Protein AF-A0A7Y5K503-F1 (afdb_monomer_lite)

Structure (mmCIF, N/CA/C/O backbone):
data_AF-A0A7Y5K503-F1
#
_entry.id   AF-A0A7Y5K503-F1
#
loop_
_atom_site.group_PDB
_atom_site.id
_atom_site.type_symbol
_atom_site.label_atom_id
_atom_site.label_alt_id
_atom_site.label_comp_id
_atom_site.label_asym_id
_atom_site.label_entity_id
_atom_site.label_seq_id
_atom_site.pdbx_PDB_ins_code
_atom_site.Cartn_x
_atom_site.Cartn_y
_atom_site.Cartn_z
_atom_site.occupancy
_atom_site.B_iso_or_equiv
_atom_site.auth_seq_id
_atom_site.auth_comp_id
_atom_site.auth_asym_id
_atom_site.auth_atom_id
_atom_site.pdbx_PDB_model_num
ATOM 1 N N . MET A 1 1 ? 11.158 68.991 6.751 1.00 53.88 1 MET A N 1
ATOM 2 C CA . MET A 1 1 ? 10.364 68.224 7.737 1.00 53.88 1 MET A CA 1
ATOM 3 C C . MET A 1 1 ? 9.361 69.192 8.342 1.00 53.88 1 MET A C 1
ATOM 5 O O . MET A 1 1 ? 9.843 70.254 8.729 1.00 53.88 1 MET A O 1
ATOM 9 N N . PRO A 1 2 ? 8.037 68.925 8.357 1.00 49.50 2 PRO A N 1
ATOM 10 C CA . PRO A 1 2 ? 7.352 67.616 8.388 1.00 49.50 2 PRO A CA 1
ATOM 11 C C . PRO A 1 2 ? 6.435 67.353 7.160 1.00 49.50 2 PRO A C 1
ATOM 13 O O . PRO A 1 2 ? 6.002 68.283 6.490 1.00 49.50 2 PRO A O 1
ATOM 16 N N . ASP A 1 3 ? 6.419 66.120 6.652 1.00 44.75 3 ASP A N 1
ATOM 17 C CA . ASP A 1 3 ? 5.356 65.088 6.744 1.00 44.75 3 ASP A CA 1
ATOM 18 C C . ASP A 1 3 ? 4.490 64.981 5.471 1.00 44.75 3 ASP A C 1
ATOM 20 O O . ASP A 1 3 ? 3.534 65.715 5.249 1.00 44.75 3 ASP A O 1
ATOM 24 N N . SER A 1 4 ? 4.842 64.009 4.622 1.00 61.66 4 SER A N 1
ATOM 25 C CA . SER A 1 4 ? 3.877 63.277 3.782 1.00 61.66 4 SER A CA 1
ATOM 26 C C . SER A 1 4 ? 3.216 62.215 4.676 1.00 61.66 4 SER A C 1
ATOM 28 O O . SER A 1 4 ? 3.917 61.707 5.553 1.00 61.66 4 SER A O 1
ATOM 30 N N . PRO A 1 5 ? 1.946 61.797 4.476 1.00 56.47 5 PRO A N 1
ATOM 31 C CA . PRO A 1 5 ? 1.662 60.876 3.370 1.00 56.47 5 PRO A CA 1
ATOM 32 C C . PRO A 1 5 ? 0.208 60.873 2.845 1.00 56.47 5 PRO A C 1
ATOM 34 O O . PRO A 1 5 ? -0.713 61.438 3.421 1.00 56.47 5 PRO A O 1
ATOM 37 N N . SER A 1 6 ? 0.018 60.059 1.805 1.00 48.81 6 SER A N 1
ATOM 38 C CA . SER A 1 6 ? -1.198 59.284 1.531 1.00 48.81 6 SER A CA 1
ATOM 39 C C . SER A 1 6 ? -2.144 59.820 0.457 1.00 48.81 6 SER A C 1
ATOM 41 O O . SER A 1 6 ? -3.035 60.631 0.682 1.00 48.81 6 SER A O 1
ATOM 43 N N . SER A 1 7 ? -2.029 59.216 -0.719 1.00 52.50 7 SER A N 1
ATOM 44 C CA . SER A 1 7 ? -3.171 58.534 -1.327 1.00 52.50 7 SER A CA 1
ATOM 45 C C . SER A 1 7 ? -2.625 57.325 -2.071 1.00 52.50 7 SER A C 1
ATOM 47 O O . SER A 1 7 ? -2.331 57.356 -3.261 1.00 52.50 7 SER A O 1
ATOM 49 N N . SER A 1 8 ? -2.401 56.262 -1.308 1.00 51.94 8 SER A N 1
ATOM 50 C CA . SER A 1 8 ? -2.315 54.905 -1.823 1.00 51.94 8 SER A CA 1
ATOM 51 C C . SER A 1 8 ? -3.652 54.557 -2.478 1.00 51.94 8 SER A C 1
ATOM 53 O O . SER A 1 8 ? -4.577 54.118 -1.789 1.00 51.94 8 SER A O 1
ATOM 55 N N . ASP A 1 9 ? -3.762 54.766 -3.791 1.00 49.94 9 ASP A N 1
ATOM 56 C CA . ASP A 1 9 ? -4.828 54.166 -4.588 1.00 49.94 9 ASP A CA 1
ATOM 57 C C . ASP A 1 9 ? -4.578 52.657 -4.628 1.00 49.94 9 ASP A C 1
ATOM 59 O O . ASP A 1 9 ? -3.811 52.106 -5.422 1.00 49.94 9 ASP A O 1
ATOM 63 N N . SER A 1 10 ? -5.139 52.000 -3.619 1.00 57.16 10 SER A N 1
ATOM 64 C CA . SER A 1 10 ? -5.116 50.561 -3.462 1.00 57.16 10 SER A CA 1
ATOM 65 C C . SER A 1 10 ? -5.983 49.986 -4.571 1.00 57.16 10 SER A C 1
ATOM 67 O O . SER A 1 10 ? -7.189 49.824 -4.397 1.00 57.16 10 SER A O 1
ATOM 69 N N . SER A 1 11 ? -5.362 49.672 -5.710 1.00 58.47 11 SER A N 1
ATOM 70 C CA . SER A 1 11 ? -5.941 48.818 -6.746 1.00 58.47 11 SER A CA 1
ATOM 71 C C . SER A 1 11 ? -6.263 47.453 -6.139 1.00 58.47 11 SER A C 1
ATOM 73 O O . SER A 1 11 ? -5.478 46.507 -6.189 1.00 58.47 11 SER A O 1
ATOM 75 N N . ARG A 1 12 ? -7.426 47.360 -5.493 1.00 58.47 12 ARG A N 1
ATOM 76 C CA . ARG A 1 12 ? -7.992 46.107 -5.020 1.00 58.47 12 ARG A CA 1
ATOM 77 C C . ARG A 1 12 ? -8.399 45.317 -6.265 1.00 58.47 12 ARG A C 1
ATOM 79 O O . ARG A 1 12 ? -9.205 45.825 -7.045 1.00 58.47 12 ARG A O 1
ATOM 86 N N . PRO A 1 13 ? -7.878 44.097 -6.478 1.00 63.91 13 PRO A N 1
ATOM 87 C CA . PRO A 1 13 ? -8.322 43.282 -7.598 1.00 63.91 13 PRO A CA 1
ATOM 88 C C . PRO A 1 13 ? -9.832 43.025 -7.468 1.00 63.91 13 PRO A C 1
ATOM 90 O O . PRO A 1 13 ? -10.322 42.849 -6.343 1.00 63.91 13 PRO A O 1
ATOM 93 N N . PRO A 1 14 ? -10.586 43.024 -8.582 1.00 62.44 14 PRO A N 1
ATOM 94 C CA . PRO A 1 14 ? -12.020 42.790 -8.551 1.00 62.44 14 PRO A CA 1
ATOM 95 C C . PRO A 1 14 ? -12.287 41.434 -7.900 1.00 62.44 14 PRO A C 1
ATOM 97 O O . PRO A 1 14 ? -11.815 40.395 -8.361 1.00 62.44 14 PRO A O 1
ATOM 100 N N . VAL A 1 15 ? -13.033 41.455 -6.796 1.00 62.75 15 VAL A N 1
ATOM 101 C CA . VAL A 1 15 ? -13.566 40.239 -6.183 1.00 62.75 15 VAL A CA 1
ATOM 102 C C . VAL A 1 15 ? -14.440 39.582 -7.255 1.00 62.75 15 VAL A C 1
ATOM 104 O O . VAL A 1 15 ? -15.317 40.274 -7.781 1.00 62.75 15 VAL A O 1
ATOM 107 N N . PRO A 1 16 ? -14.207 38.313 -7.641 1.00 62.72 16 PRO A N 1
ATOM 108 C CA . PRO A 1 16 ? -15.006 37.688 -8.683 1.00 62.72 16 PRO A CA 1
ATOM 109 C C . PRO A 1 16 ? -16.477 37.769 -8.279 1.00 62.72 16 PRO A C 1
ATOM 111 O O . PRO A 1 16 ? -16.846 37.410 -7.156 1.00 62.72 16 PRO A O 1
ATOM 114 N N . ALA A 1 17 ? -17.295 38.317 -9.180 1.00 62.16 17 ALA A N 1
ATOM 115 C CA . ALA A 1 17 ? -18.729 38.430 -8.986 1.00 62.16 17 ALA A CA 1
ATOM 116 C C . ALA A 1 17 ? -19.280 37.062 -8.572 1.00 62.16 17 ALA A C 1
ATOM 118 O O . ALA A 1 17 ? -18.888 36.033 -9.122 1.00 62.16 17 ALA A O 1
ATOM 119 N N . ARG A 1 18 ? -20.165 37.048 -7.573 1.00 60.47 18 ARG A N 1
ATOM 120 C CA . ARG A 1 18 ? -20.846 35.833 -7.123 1.00 60.47 18 ARG A CA 1
ATOM 121 C C . ARG A 1 18 ? -21.685 35.300 -8.285 1.00 60.47 18 ARG A C 1
ATOM 123 O O . ARG A 1 18 ? -22.806 35.755 -8.489 1.00 60.47 18 ARG A O 1
ATOM 130 N N . THR A 1 19 ? -21.124 34.387 -9.071 1.00 69.00 19 THR A N 1
ATOM 131 C CA . THR A 1 19 ? -21.819 33.755 -10.191 1.00 69.00 19 THR A CA 1
ATOM 132 C C . THR A 1 19 ? -23.043 33.031 -9.648 1.00 69.00 19 THR A C 1
ATOM 134 O O . THR A 1 19 ? -22.923 32.198 -8.747 1.00 69.00 19 THR A O 1
ATOM 137 N N . ALA A 1 20 ? -24.224 33.368 -10.166 1.00 73.19 20 ALA A N 1
ATOM 138 C CA . ALA A 1 20 ? -25.447 32.657 -9.829 1.00 73.19 20 ALA A CA 1
ATOM 139 C C . ALA A 1 20 ? -25.282 31.177 -10.208 1.00 73.19 20 ALA A C 1
ATOM 141 O O . ALA A 1 20 ? -24.906 30.857 -11.335 1.00 73.19 20 ALA A O 1
ATOM 142 N N . LEU A 1 21 ? -25.515 30.281 -9.250 1.00 77.25 21 LEU A N 1
ATOM 143 C CA . LEU A 1 21 ? -25.449 28.844 -9.490 1.00 77.25 21 LEU A CA 1
ATOM 144 C C . LEU A 1 21 ? -26.687 28.421 -10.283 1.00 77.25 21 LEU A C 1
ATOM 146 O O . LEU A 1 21 ? -27.814 28.679 -9.856 1.00 77.25 21 LEU A O 1
ATOM 150 N N . ASP A 1 22 ? -26.483 27.764 -11.424 1.00 84.56 22 ASP A N 1
ATOM 151 C CA . ASP A 1 22 ? -27.584 27.131 -12.144 1.00 84.56 22 ASP A CA 1
ATOM 152 C C . ASP A 1 22 ? -28.145 25.934 -11.343 1.00 84.56 22 ASP A C 1
ATOM 154 O O . ASP A 1 22 ? -27.514 25.406 -10.418 1.00 84.56 22 ASP A O 1
ATOM 158 N N . ARG A 1 23 ? -29.362 25.497 -11.682 1.00 82.44 23 ARG A N 1
ATOM 159 C CA . ARG A 1 23 ? -30.037 24.408 -10.960 1.00 82.44 23 ARG A CA 1
ATOM 160 C C . ARG A 1 23 ? -29.280 23.075 -11.049 1.00 82.44 23 ARG A C 1
ATOM 162 O O . ARG A 1 23 ? -29.229 22.347 -10.061 1.00 82.44 23 ARG A O 1
ATOM 169 N N . ALA A 1 24 ? -28.626 22.786 -12.170 1.00 84.06 24 ALA A N 1
ATOM 170 C CA . ALA A 1 24 ? -27.843 21.564 -12.339 1.00 84.06 24 ALA A CA 1
ATOM 171 C C . ALA A 1 24 ? -26.533 21.591 -11.525 1.00 84.06 24 ALA A C 1
ATOM 173 O O . ALA A 1 24 ? -26.051 20.561 -11.054 1.00 84.06 24 ALA A O 1
ATOM 174 N N . ALA A 1 25 ? -25.930 22.763 -11.336 1.00 86.19 25 ALA A N 1
ATOM 175 C CA . ALA A 1 25 ? -24.791 22.993 -10.464 1.00 86.19 25 ALA A CA 1
ATOM 176 C C . ALA A 1 25 ? -25.199 22.807 -9.003 1.00 86.19 25 ALA A C 1
ATOM 178 O O . ALA A 1 25 ? -24.490 22.118 -8.273 1.00 86.19 25 ALA A O 1
ATOM 179 N N . LEU A 1 26 ? -26.365 23.321 -8.602 1.00 89.62 26 LEU A N 1
ATOM 180 C CA . LEU A 1 26 ? -26.908 23.101 -7.264 1.00 89.62 26 LEU A CA 1
ATOM 181 C C . LEU A 1 26 ? -27.129 21.608 -6.980 1.00 89.62 26 LEU A C 1
ATOM 183 O O . LEU A 1 26 ? -26.661 21.113 -5.962 1.00 89.62 26 LEU A O 1
ATOM 187 N N . GLU A 1 27 ? -27.765 20.866 -7.886 1.00 93.44 27 GLU A N 1
ATOM 188 C CA . GLU A 1 27 ? -27.997 19.423 -7.717 1.00 93.44 27 GLU A CA 1
ATOM 189 C C . GLU A 1 27 ? -26.694 18.612 -7.658 1.00 93.44 27 GLU A C 1
ATOM 191 O O . GLU A 1 27 ? -26.573 17.667 -6.874 1.00 93.44 27 GLU A O 1
ATOM 196 N N . ARG A 1 28 ? -25.682 18.984 -8.452 1.00 93.75 28 ARG A N 1
ATOM 197 C CA . ARG A 1 28 ? -24.343 18.378 -8.369 1.00 93.75 28 ARG A CA 1
ATOM 198 C C . ARG A 1 28 ? -23.657 18.688 -7.041 1.00 93.75 28 ARG A C 1
ATOM 200 O O . ARG A 1 28 ? -23.056 17.788 -6.463 1.00 93.75 28 ARG A O 1
ATOM 207 N N . ILE A 1 29 ? -23.757 19.924 -6.553 1.00 93.56 29 ILE A N 1
ATOM 208 C CA . ILE A 1 29 ? -23.174 20.334 -5.270 1.00 93.56 29 ILE A CA 1
ATOM 209 C C . ILE A 1 29 ? -23.878 19.627 -4.115 1.00 93.56 29 ILE A C 1
ATOM 211 O O . ILE A 1 29 ? -23.192 19.101 -3.252 1.00 93.56 29 ILE A O 1
ATOM 215 N N . LEU A 1 30 ? -25.211 19.556 -4.107 1.00 91.31 30 LEU A N 1
ATOM 216 C CA . LEU A 1 30 ? -25.974 18.873 -3.057 1.00 91.31 30 LEU A CA 1
ATOM 217 C C . LEU A 1 30 ? -25.665 17.377 -3.019 1.00 91.31 30 LEU A C 1
ATOM 219 O O . LEU A 1 30 ? -25.423 16.833 -1.946 1.00 91.31 30 LEU A O 1
ATOM 223 N N . ARG A 1 31 ? -25.583 16.726 -4.185 1.00 92.81 31 ARG A N 1
ATOM 224 C CA . ARG A 1 31 ? -25.138 15.331 -4.284 1.00 92.81 31 ARG A CA 1
ATOM 225 C C . ARG A 1 31 ? -23.724 15.159 -3.736 1.00 92.81 31 ARG A C 1
ATOM 227 O O . ARG A 1 31 ? -23.503 14.300 -2.894 1.00 92.81 31 ARG A O 1
ATOM 234 N N . ARG A 1 32 ? -22.784 16.012 -4.153 1.00 90.69 32 ARG A N 1
ATOM 235 C CA . ARG A 1 32 ? -21.393 15.952 -3.693 1.00 90.69 32 ARG A CA 1
ATOM 236 C C . ARG A 1 32 ? -21.256 16.245 -2.199 1.00 90.69 32 ARG A C 1
ATOM 238 O O . ARG A 1 32 ? -20.438 15.627 -1.530 1.00 90.69 32 ARG A O 1
ATOM 245 N N . ALA A 1 33 ? -22.037 17.181 -1.676 1.00 90.81 33 ALA A N 1
ATOM 246 C CA . ALA A 1 33 ? -22.081 17.498 -0.258 1.00 90.81 33 ALA A CA 1
ATOM 247 C C . ALA A 1 33 ? -22.649 16.320 0.540 1.00 90.81 33 ALA A C 1
ATOM 249 O O . ALA A 1 33 ? -22.081 15.981 1.567 1.00 90.81 33 ALA A O 1
ATOM 250 N N . GLY A 1 34 ? -23.688 15.649 0.032 1.00 84.62 34 GLY A N 1
ATOM 251 C CA . GLY A 1 34 ? -24.226 14.420 0.616 1.00 84.62 34 GLY A CA 1
ATOM 252 C C . GLY A 1 34 ? -23.219 13.269 0.610 1.00 84.62 34 GLY A C 1
ATOM 253 O O . GLY A 1 34 ? -23.059 12.607 1.627 1.00 84.62 34 GLY A O 1
ATOM 254 N N . GLU A 1 35 ? -22.478 13.075 -0.485 1.00 83.75 35 GLU A N 1
ATOM 255 C CA . GLU A 1 35 ? -21.370 12.109 -0.548 1.00 83.75 35 GLU A CA 1
ATOM 256 C C . GLU A 1 35 ? -20.288 12.424 0.492 1.00 83.75 35 GLU A C 1
ATOM 258 O O . GLU A 1 35 ? -19.868 11.543 1.236 1.00 83.75 35 GLU A O 1
ATOM 263 N N . LEU A 1 36 ? -19.853 13.686 0.572 1.00 81.31 36 LEU A N 1
ATOM 264 C CA . LEU A 1 36 ? -18.847 14.122 1.542 1.00 81.31 36 LEU A CA 1
ATOM 265 C C . LEU A 1 36 ? -19.350 13.996 2.979 1.00 81.31 36 LEU A C 1
ATOM 267 O O . LEU A 1 36 ? -18.574 13.633 3.854 1.00 81.31 36 LEU A O 1
ATOM 271 N N . GLN A 1 37 ? -20.630 14.274 3.219 1.00 71.44 37 GLN A N 1
ATOM 272 C CA . GLN A 1 37 ? -21.244 14.139 4.529 1.00 71.44 37 GLN A CA 1
ATOM 273 C C . GLN A 1 37 ? -21.392 12.671 4.917 1.00 71.44 37 GLN A C 1
ATOM 275 O O . GLN A 1 37 ? -21.077 12.348 6.046 1.00 71.44 37 GLN A O 1
ATOM 280 N N . ALA A 1 38 ? -21.761 11.774 4.003 1.00 68.12 38 ALA A N 1
ATOM 281 C CA . ALA A 1 38 ? -21.771 10.334 4.259 1.00 68.12 38 ALA A CA 1
ATOM 282 C C . ALA A 1 38 ? -20.359 9.786 4.529 1.00 68.12 38 ALA A C 1
ATOM 284 O O . ALA A 1 38 ? -20.183 8.972 5.425 1.00 68.12 38 ALA A O 1
ATOM 285 N N . SER A 1 39 ? -19.338 10.271 3.812 1.00 60.50 39 SER A N 1
ATOM 286 C CA . SER A 1 39 ? -17.935 9.930 4.090 1.00 60.50 39 SER A CA 1
ATOM 287 C C . SER A 1 39 ? -17.383 10.561 5.376 1.00 60.50 39 SER A C 1
ATOM 289 O O . SER A 1 39 ? -16.393 10.068 5.902 1.00 60.50 39 SER A O 1
ATOM 291 N N . ALA A 1 40 ? -17.977 11.656 5.861 1.00 61.31 40 ALA A N 1
ATOM 292 C CA . ALA A 1 40 ? -17.581 12.338 7.096 1.00 61.31 40 ALA A CA 1
ATOM 293 C C . ALA A 1 40 ? -18.440 11.949 8.312 1.00 61.31 40 ALA A C 1
ATOM 295 O O . ALA A 1 40 ? -18.078 12.299 9.430 1.00 61.31 40 ALA A O 1
ATOM 296 N N . ALA A 1 41 ? -19.578 11.279 8.105 1.00 50.97 41 ALA A N 1
ATOM 297 C CA . ALA A 1 41 ? -20.565 10.949 9.133 1.00 50.97 41 ALA A CA 1
ATOM 298 C C . ALA A 1 41 ? -20.305 9.619 9.845 1.00 50.97 41 ALA A C 1
ATOM 300 O O . ALA A 1 41 ? -21.185 9.174 10.575 1.00 50.97 41 ALA A O 1
ATOM 301 N N . ASP A 1 42 ? -19.105 9.048 9.730 1.00 55.44 42 ASP A N 1
ATOM 302 C CA . ASP A 1 42 ? -18.716 7.919 10.574 1.00 55.44 42 ASP A CA 1
ATOM 303 C C . ASP A 1 42 ? -17.504 8.140 11.508 1.00 55.44 42 ASP A C 1
ATOM 305 O O . ASP A 1 42 ? -16.612 7.301 11.552 1.00 55.44 42 ASP A O 1
ATOM 309 N N . PRO A 1 43 ? -17.422 9.239 12.296 1.00 52.44 43 PRO A N 1
ATOM 310 C CA . PRO A 1 43 ? -16.440 9.338 13.380 1.00 52.44 43 PRO A CA 1
ATOM 311 C C . PRO A 1 43 ? -16.867 8.562 14.640 1.00 52.44 43 PRO A C 1
ATOM 313 O O . PRO A 1 43 ? -16.108 8.502 15.604 1.00 52.44 43 PRO A O 1
ATOM 316 N N . LEU A 1 44 ? -18.109 8.052 14.692 1.00 48.41 44 LEU A N 1
ATOM 317 C CA . LEU A 1 44 ? -18.688 7.435 15.892 1.00 48.41 44 LEU A CA 1
ATOM 318 C C . LEU A 1 44 ? -18.512 5.904 15.938 1.00 48.41 44 LEU A C 1
ATOM 320 O O . LEU A 1 44 ? -18.592 5.344 17.029 1.00 48.41 44 LEU A O 1
ATOM 324 N N . GLU A 1 45 ? -18.224 5.244 14.808 1.00 55.94 45 GLU A N 1
ATOM 325 C CA . GLU A 1 45 ? -17.828 3.823 14.742 1.00 55.94 45 GLU A CA 1
ATOM 326 C C . GLU A 1 45 ? -16.299 3.621 14.648 1.00 55.94 45 GLU A C 1
ATOM 328 O O . GLU A 1 45 ? -15.816 2.526 14.352 1.00 55.94 45 GLU A O 1
ATOM 333 N N . GLU A 1 46 ? -15.496 4.654 14.927 1.00 62.94 46 GLU A N 1
ATOM 334 C CA . GLU A 1 46 ? -14.034 4.539 14.945 1.00 62.94 46 GLU A CA 1
ATOM 335 C C . GLU A 1 46 ? -13.558 3.799 16.208 1.00 62.94 46 GLU A C 1
ATOM 337 O O . GLU A 1 46 ? -13.195 4.390 17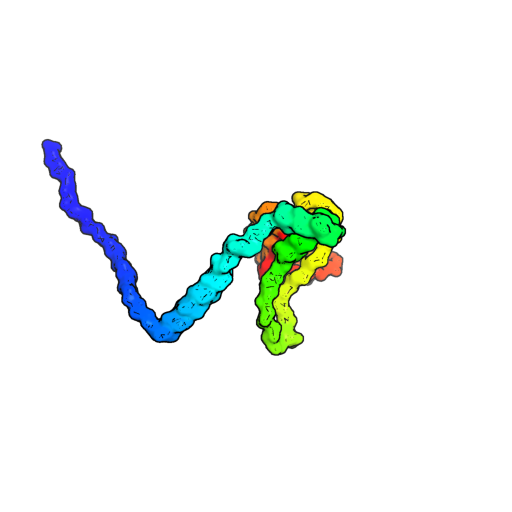.225 1.00 62.94 46 GLU A O 1
ATOM 342 N N . MET A 1 47 ? -13.554 2.467 16.149 1.00 70.12 47 MET A N 1
ATOM 343 C CA . MET A 1 47 ? -12.901 1.633 17.156 1.00 70.12 47 MET A CA 1
ATOM 344 C C . MET A 1 47 ? -11.380 1.675 16.954 1.00 70.12 47 MET A C 1
ATOM 346 O O . MET A 1 47 ? -10.884 1.418 15.852 1.00 70.12 47 MET A O 1
ATOM 350 N N . THR A 1 48 ? -10.616 1.983 18.011 1.00 84.06 48 THR A N 1
ATOM 351 C CA . THR A 1 48 ? -9.147 1.999 17.905 1.00 84.06 48 THR A CA 1
ATOM 352 C C . THR A 1 48 ? -8.608 0.593 17.638 1.00 84.06 48 THR A C 1
ATOM 354 O O . THR A 1 48 ? -9.250 -0.415 17.946 1.00 84.06 48 THR A O 1
ATOM 357 N N . GLU A 1 49 ? -7.403 0.495 17.073 1.00 83.31 49 GLU A N 1
ATOM 358 C CA . GLU A 1 49 ? -6.764 -0.800 16.809 1.00 83.31 49 GLU A CA 1
ATOM 359 C C . GLU A 1 49 ? -6.623 -1.633 18.094 1.00 83.31 49 GLU A C 1
ATOM 361 O O . GLU A 1 49 ? -6.853 -2.841 18.084 1.00 83.31 49 GLU A O 1
ATOM 366 N N . GLU A 1 50 ? -6.322 -0.989 19.220 1.00 85.62 50 GLU A N 1
ATOM 367 C CA . GLU A 1 50 ? -6.217 -1.635 20.526 1.00 85.62 50 GLU A CA 1
ATOM 368 C C . GLU A 1 50 ? -7.566 -2.177 21.012 1.00 85.62 50 GLU A C 1
ATOM 370 O O . GLU A 1 50 ? -7.621 -3.289 21.538 1.00 85.62 50 GLU A O 1
ATOM 375 N N . GLN A 1 51 ? -8.651 -1.425 20.808 1.00 86.81 51 GLN A N 1
ATOM 376 C CA . GLN A 1 51 ? -10.008 -1.844 21.168 1.00 86.81 51 GLN A CA 1
ATOM 377 C C . GLN A 1 51 ? -10.481 -3.016 20.301 1.00 86.81 51 GLN A C 1
ATOM 379 O O . GLN A 1 51 ? -11.034 -3.983 20.822 1.00 86.81 51 GLN A O 1
ATOM 384 N N . LEU A 1 52 ? -10.183 -2.981 18.999 1.00 86.81 52 LEU A N 1
ATOM 385 C CA . LEU A 1 52 ? -10.468 -4.084 18.085 1.00 86.81 52 LEU A CA 1
ATOM 386 C C . LEU A 1 52 ? -9.700 -5.350 18.502 1.00 86.81 52 LEU A C 1
ATOM 388 O O . LEU A 1 52 ? -10.276 -6.437 18.519 1.00 86.81 52 LEU A O 1
ATOM 392 N N . ILE A 1 53 ? -8.427 -5.216 18.904 1.00 90.44 53 ILE A N 1
ATOM 393 C CA . ILE A 1 53 ? -7.614 -6.325 19.438 1.00 90.44 53 ILE A CA 1
ATOM 394 C C . ILE A 1 53 ? -8.202 -6.897 20.724 1.00 90.44 53 ILE A C 1
ATOM 396 O O . ILE A 1 53 ? -8.292 -8.121 20.827 1.00 90.44 53 ILE A O 1
ATOM 400 N N . ALA A 1 54 ? -8.625 -6.052 21.663 1.00 87.94 54 ALA A N 1
ATOM 401 C CA . ALA A 1 54 ? -9.255 -6.502 22.901 1.00 87.94 54 ALA A CA 1
ATOM 402 C C . ALA A 1 54 ? -10.546 -7.292 22.621 1.00 87.94 54 ALA A C 1
ATOM 404 O O . ALA A 1 54 ? -10.691 -8.416 23.096 1.00 87.94 54 ALA A O 1
ATOM 405 N N . LEU A 1 55 ? -11.420 -6.773 21.752 1.00 88.88 55 LEU A N 1
ATOM 406 C CA . LEU A 1 55 ? -12.649 -7.461 21.346 1.00 88.88 55 LEU A CA 1
ATOM 407 C C . LEU A 1 55 ? -12.358 -8.797 20.644 1.00 88.88 55 LEU A C 1
ATOM 409 O O . LEU A 1 55 ? -12.990 -9.814 20.920 1.00 88.88 55 LEU A O 1
ATOM 413 N N . GLY A 1 56 ? -11.363 -8.821 19.752 1.00 86.81 56 GLY A N 1
ATOM 414 C CA . GLY A 1 56 ? -10.922 -10.040 19.076 1.00 86.81 56 GLY A CA 1
ATOM 415 C C . GLY A 1 56 ? -10.435 -11.111 20.055 1.00 86.81 56 GLY A C 1
ATOM 416 O O . GLY A 1 56 ? -10.731 -12.292 19.876 1.00 86.81 56 GLY A O 1
ATOM 417 N N . GLN A 1 57 ? -9.732 -10.711 21.116 1.00 90.56 57 GLN A N 1
ATOM 418 C CA . GLN A 1 57 ? -9.281 -11.629 22.162 1.00 90.56 57 GLN A CA 1
ATOM 419 C C . GLN A 1 57 ? -10.451 -12.248 22.934 1.00 90.56 57 GLN A C 1
ATOM 421 O O . GLN A 1 57 ? -10.402 -13.444 23.221 1.00 90.56 57 GLN A O 1
ATOM 426 N N . GLU A 1 58 ? -11.506 -11.480 23.220 1.00 89.94 58 GLU A N 1
ATOM 427 C CA . GLU A 1 58 ? -12.711 -11.974 23.909 1.00 89.94 58 GLU A CA 1
ATOM 428 C C . GLU A 1 58 ? -13.421 -13.087 23.124 1.00 89.94 58 GLU A C 1
ATOM 430 O O . GLU A 1 58 ? -13.960 -14.020 23.718 1.00 89.94 58 GLU A O 1
ATOM 435 N N . VAL A 1 59 ? -13.357 -13.046 21.790 1.00 91.06 59 VAL A N 1
ATOM 436 C CA . VAL A 1 59 ? -13.916 -14.083 20.903 1.00 91.06 59 VAL A CA 1
ATOM 437 C C . VAL A 1 59 ? -12.904 -15.169 20.503 1.00 91.06 59 VAL A C 1
ATOM 439 O O . VAL A 1 59 ? -13.205 -16.024 19.670 1.00 91.06 59 VAL A O 1
ATOM 442 N N . GLY A 1 60 ? -11.702 -15.168 21.091 1.00 88.69 60 GLY A N 1
ATOM 443 C CA . GLY A 1 60 ? -10.674 -16.193 20.872 1.00 88.69 60 GLY A CA 1
ATOM 444 C C . GLY A 1 60 ? -9.766 -15.977 19.653 1.00 88.69 60 GLY A C 1
ATOM 445 O O . GLY A 1 60 ? -9.012 -16.879 19.282 1.00 88.69 60 GLY A O 1
ATOM 446 N N . ILE A 1 61 ? -9.785 -14.798 19.026 1.00 91.12 61 ILE A N 1
ATOM 447 C CA . ILE A 1 61 ? -8.874 -14.439 17.931 1.00 91.12 61 ILE A CA 1
ATOM 448 C C . ILE A 1 61 ? -7.534 -13.971 18.510 1.00 91.12 61 ILE A C 1
ATOM 450 O O . ILE A 1 61 ? -7.453 -13.063 19.337 1.00 91.12 61 ILE A O 1
ATOM 454 N N . THR A 1 62 ? -6.436 -14.569 18.044 1.00 90.25 62 THR A N 1
ATOM 455 C CA . THR A 1 62 ? -5.088 -14.176 18.475 1.00 90.25 62 THR A CA 1
ATOM 456 C C . THR A 1 62 ? -4.742 -12.755 17.995 1.00 90.25 62 THR A C 1
ATOM 458 O O . THR A 1 62 ? -4.933 -12.462 16.811 1.00 90.25 62 THR A O 1
ATOM 461 N N . PRO A 1 63 ? -4.110 -11.899 18.828 1.00 86.88 63 PRO A N 1
ATOM 462 C CA . PRO A 1 63 ? -3.704 -10.540 18.439 1.00 86.88 63 PRO A CA 1
ATOM 463 C C . PRO A 1 63 ? -2.848 -10.469 17.173 1.00 86.88 63 PRO A C 1
ATOM 465 O O . PRO A 1 63 ? -2.911 -9.495 16.431 1.00 86.88 63 PRO A O 1
ATOM 468 N N . GLN A 1 64 ? -2.045 -11.504 16.910 1.00 85.94 64 GLN A N 1
ATOM 469 C CA . GLN A 1 64 ? -1.231 -11.590 15.701 1.00 85.94 64 GLN A CA 1
ATOM 470 C C . GLN A 1 64 ? -2.090 -11.662 14.430 1.00 85.94 64 GLN A C 1
ATOM 472 O O . GLN A 1 64 ? -1.811 -10.941 13.476 1.00 85.94 64 GLN A O 1
ATOM 477 N N . HIS A 1 65 ? -3.137 -12.494 14.423 1.00 86.25 65 HIS A N 1
ATOM 478 C CA . HIS A 1 65 ? -4.044 -12.614 13.279 1.00 86.25 65 HIS A CA 1
ATOM 479 C C . HIS A 1 65 ? -4.850 -11.337 13.073 1.00 86.25 65 HIS A C 1
ATOM 481 O O . HIS A 1 65 ? -5.058 -10.925 11.936 1.00 86.25 65 HIS A O 1
ATOM 487 N N . LEU A 1 66 ? -5.248 -10.673 14.160 1.00 88.88 66 LEU A N 1
ATOM 488 C CA . LEU A 1 66 ? -6.014 -9.442 14.041 1.00 88.88 66 LEU A CA 1
ATOM 489 C C . LEU A 1 66 ? -5.169 -8.277 13.522 1.00 88.88 66 LEU A C 1
ATOM 491 O O . LEU A 1 66 ? -5.593 -7.592 12.600 1.00 88.88 66 LEU A O 1
ATOM 495 N N . ARG A 1 67 ? -3.936 -8.106 14.017 1.00 87.38 67 ARG A N 1
ATOM 496 C CA . ARG A 1 67 ? -2.991 -7.123 13.455 1.00 87.38 67 ARG A CA 1
ATOM 497 C C . ARG A 1 67 ? -2.717 -7.381 11.978 1.00 87.38 67 ARG A C 1
ATOM 499 O O . ARG A 1 67 ? -2.642 -6.438 11.198 1.00 87.38 67 ARG A O 1
ATOM 506 N N . GLN A 1 68 ? -2.609 -8.651 11.585 1.00 84.38 68 GLN A N 1
ATOM 507 C CA . GLN A 1 68 ? -2.473 -9.015 10.180 1.00 84.38 68 GLN A CA 1
ATOM 508 C C . GLN A 1 68 ? -3.715 -8.613 9.369 1.00 84.38 68 GLN A C 1
ATOM 510 O O . GLN A 1 68 ? -3.569 -7.974 8.334 1.00 84.38 68 GLN A O 1
ATOM 515 N N . ALA A 1 69 ? -4.922 -8.924 9.841 1.00 83.88 69 ALA A N 1
ATOM 516 C CA . ALA A 1 69 ? -6.160 -8.555 9.154 1.00 83.88 69 ALA A CA 1
ATOM 517 C C . ALA A 1 69 ? -6.327 -7.029 9.029 1.00 83.88 69 ALA A C 1
ATOM 519 O O . ALA A 1 69 ? -6.680 -6.526 7.965 1.00 83.88 69 ALA A O 1
ATOM 520 N N . ILE A 1 70 ? -5.993 -6.276 10.082 1.00 84.69 70 ILE A N 1
ATOM 521 C CA . ILE A 1 70 ? -6.008 -4.805 10.079 1.00 84.69 70 ILE A CA 1
ATOM 522 C C . ILE A 1 70 ? -5.009 -4.259 9.051 1.00 84.69 70 ILE A C 1
ATOM 524 O O . ILE A 1 70 ? -5.329 -3.351 8.283 1.00 84.69 70 ILE A O 1
ATOM 528 N N . ALA A 1 71 ? -3.805 -4.828 8.993 1.00 79.44 71 ALA A N 1
ATOM 529 C CA . ALA A 1 71 ? -2.799 -4.481 7.996 1.00 79.44 71 ALA A CA 1
ATOM 530 C C . ALA A 1 71 ? -3.270 -4.796 6.559 1.00 79.44 71 ALA A C 1
ATOM 532 O O . ALA A 1 71 ? -3.045 -4.013 5.629 1.00 79.44 71 ALA A O 1
ATOM 533 N N . GLU A 1 72 ? -3.968 -5.915 6.364 1.00 80.62 72 GLU A N 1
ATOM 534 C CA . GLU A 1 72 ? -4.539 -6.307 5.073 1.00 80.62 72 GLU A CA 1
ATOM 535 C C . GLU A 1 72 ? -5.675 -5.376 4.623 1.00 80.62 72 GLU A C 1
ATOM 537 O O . GLU A 1 72 ? -5.714 -5.017 3.441 1.00 80.62 72 GLU A O 1
ATOM 542 N N . GLU A 1 73 ? -6.540 -4.926 5.538 1.00 79.19 73 GLU A N 1
ATOM 543 C CA . GLU A 1 73 ? -7.623 -3.982 5.229 1.00 79.19 73 GLU A CA 1
ATOM 544 C C . GLU A 1 73 ? -7.084 -2.572 4.954 1.00 79.19 73 GLU A C 1
ATOM 546 O O . GLU A 1 73 ? -7.459 -1.953 3.960 1.00 79.19 73 GLU A O 1
ATOM 551 N N . ARG A 1 74 ? -6.103 -2.087 5.730 1.00 74.81 74 ARG A N 1
ATOM 552 C CA . ARG A 1 74 ? -5.439 -0.791 5.470 1.00 74.81 74 ARG A CA 1
ATOM 553 C C . ARG A 1 74 ? -4.726 -0.741 4.118 1.00 74.81 74 ARG A C 1
ATOM 555 O O . ARG A 1 74 ? -4.591 0.323 3.519 1.00 74.81 74 ARG A O 1
ATOM 562 N N . THR A 1 75 ? -4.256 -1.887 3.626 1.00 66.25 75 THR A N 1
ATOM 563 C CA . THR A 1 75 ? -3.606 -2.006 2.309 1.00 66.25 75 THR A CA 1
ATOM 564 C C . THR A 1 75 ? -4.572 -2.407 1.197 1.00 66.25 75 THR A C 1
ATOM 566 O O . THR A 1 75 ? -4.152 -2.681 0.062 1.00 66.25 75 THR A O 1
ATOM 569 N N . ARG A 1 76 ? -5.878 -2.438 1.484 1.00 66.62 76 ARG A N 1
ATOM 570 C CA . ARG A 1 76 ? -6.905 -2.653 0.475 1.00 66.62 76 ARG A CA 1
ATOM 571 C C . ARG A 1 76 ? -6.944 -1.456 -0.477 1.00 66.62 76 ARG A C 1
ATOM 573 O O . ARG A 1 76 ? -7.192 -0.336 -0.041 1.00 66.62 76 ARG A O 1
ATOM 580 N N . PRO A 1 77 ? -6.677 -1.646 -1.787 1.00 59.03 77 PRO A N 1
ATOM 581 C CA . PRO A 1 77 ? -6.916 -0.589 -2.742 1.00 59.03 77 PRO A CA 1
ATOM 582 C C . PRO A 1 77 ? -8.420 -0.328 -2.735 1.00 59.03 77 PRO A C 1
ATOM 584 O O . PRO A 1 77 ? -9.213 -1.268 -2.837 1.00 59.03 77 PRO A O 1
ATOM 587 N N . ALA A 1 78 ? -8.800 0.944 -2.627 1.00 55.50 78 ALA A N 1
ATOM 588 C CA . ALA A 1 78 ? -10.146 1.394 -2.937 1.00 55.50 78 ALA A CA 1
ATOM 589 C C . ALA A 1 78 ? -10.372 1.149 -4.434 1.00 55.50 78 ALA A C 1
ATOM 591 O O . ALA A 1 78 ? -10.103 2.003 -5.280 1.00 55.50 78 ALA A O 1
ATOM 592 N N . LEU A 1 79 ? -10.751 -0.077 -4.785 1.00 53.78 79 LEU A N 1
ATOM 593 C CA . LEU A 1 79 ? -11.226 -0.386 -6.117 1.00 53.78 79 LEU A CA 1
ATOM 594 C C . LEU A 1 79 ? -12.530 0.392 -6.266 1.00 53.78 79 LEU A C 1
ATOM 596 O O . LEU A 1 79 ? -13.528 0.053 -5.639 1.00 53.78 79 LEU A O 1
ATOM 600 N N . GLN A 1 80 ? -12.515 1.453 -7.075 1.00 49.81 80 GLN A N 1
ATOM 601 C CA . GLN A 1 80 ? -13.747 1.888 -7.714 1.00 49.81 80 GLN A CA 1
ATOM 602 C C . GLN A 1 80 ? -14.232 0.687 -8.527 1.00 49.81 80 GLN A C 1
ATOM 604 O O . GLN A 1 80 ? -13.661 0.367 -9.572 1.00 49.81 80 GLN A O 1
ATOM 609 N N . GLU A 1 81 ? -15.238 -0.012 -8.006 1.00 48.81 81 GLU A N 1
ATOM 610 C CA . GLU A 1 81 ? -16.028 -1.015 -8.717 1.00 48.81 81 GLU A CA 1
ATOM 611 C C . GLU A 1 81 ? -16.857 -0.335 -9.811 1.00 48.81 81 GLU A C 1
ATOM 613 O O . GLU A 1 81 ? -18.076 -0.404 -9.857 1.00 48.81 81 GLU A O 1
ATOM 618 N N . GLU A 1 82 ? -16.191 0.321 -10.749 1.00 48.38 82 GLU A N 1
ATOM 619 C CA . GLU A 1 82 ? -16.770 0.566 -12.055 1.00 48.38 82 GLU A CA 1
ATOM 620 C C . GLU A 1 82 ? -16.098 -0.411 -13.004 1.00 48.38 82 GLU A C 1
ATOM 622 O O . GLU A 1 82 ? -15.256 -0.062 -13.834 1.00 48.38 82 GLU A O 1
ATOM 627 N N . ALA A 1 83 ? -16.456 -1.690 -12.851 1.00 53.38 83 ALA A N 1
ATOM 628 C CA . ALA A 1 83 ? -16.229 -2.694 -13.877 1.00 53.38 83 ALA A CA 1
ATOM 629 C C . ALA A 1 83 ? -17.090 -2.325 -15.095 1.00 53.38 83 ALA A C 1
ATOM 631 O O . ALA A 1 83 ? -18.133 -2.919 -15.365 1.00 53.38 83 ALA A O 1
ATOM 632 N N . SER A 1 84 ? -16.670 -1.289 -15.819 1.00 57.94 84 SER A N 1
ATOM 633 C CA . SER A 1 84 ? -17.281 -0.898 -17.077 1.00 57.94 84 SER A CA 1
ATOM 634 C C . SER A 1 84 ? -17.162 -2.080 -18.038 1.00 57.94 84 SER A C 1
ATOM 636 O O . SER A 1 84 ? -16.135 -2.761 -18.100 1.00 57.94 84 SER A O 1
ATOM 638 N N . VAL A 1 85 ? -18.220 -2.349 -18.799 1.00 62.25 85 VAL A N 1
ATOM 639 C CA . VAL A 1 85 ? -18.260 -3.469 -19.753 1.00 62.25 85 VAL A CA 1
ATOM 640 C C . VAL A 1 85 ? -17.115 -3.368 -20.777 1.00 62.25 85 VAL A C 1
ATOM 642 O O . VAL A 1 85 ? -16.569 -4.389 -21.192 1.00 62.25 85 VAL A O 1
ATOM 645 N N . ALA A 1 86 ? -16.674 -2.147 -21.103 1.00 62.62 86 ALA A N 1
ATOM 646 C CA . ALA A 1 86 ? -15.504 -1.897 -21.946 1.00 62.62 86 ALA A CA 1
ATOM 647 C C . ALA A 1 86 ? -14.175 -2.302 -21.270 1.00 62.62 86 ALA A C 1
ATOM 649 O O . ALA A 1 86 ? -13.267 -2.795 -21.940 1.00 62.62 86 ALA A O 1
ATOM 650 N N . GLY A 1 87 ? -14.072 -2.183 -19.942 1.00 60.31 87 GLY A N 1
ATOM 651 C CA . GLY A 1 87 ? -12.902 -2.613 -19.165 1.00 60.31 87 GLY A CA 1
ATOM 652 C C . GLY A 1 87 ? -12.620 -4.118 -19.2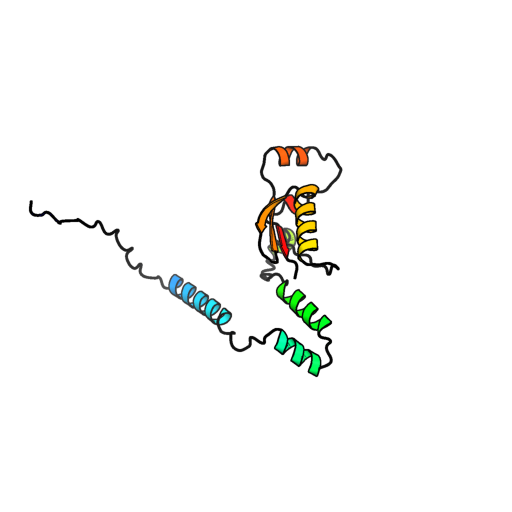44 1.00 60.31 87 GLY A C 1
ATOM 653 O O . GLY A 1 87 ? -11.487 -4.543 -19.031 1.00 60.31 87 GLY A O 1
ATOM 654 N N . ARG A 1 88 ? -13.614 -4.931 -19.629 1.00 63.06 88 ARG A N 1
ATOM 655 C CA . ARG A 1 88 ? -13.458 -6.383 -19.816 1.00 63.06 88 ARG A CA 1
ATOM 656 C C . ARG A 1 88 ? -12.641 -6.750 -21.065 1.00 63.06 88 ARG A C 1
ATOM 658 O O . ARG A 1 88 ? -12.042 -7.818 -21.089 1.00 63.06 88 ARG A O 1
ATOM 665 N N . TRP A 1 89 ? -12.593 -5.866 -22.066 1.00 69.69 89 TRP A N 1
ATOM 666 C CA . TRP A 1 89 ? -11.857 -6.075 -23.323 1.00 69.69 89 TRP A CA 1
ATOM 667 C C . TRP A 1 89 ? -10.477 -5.413 -23.326 1.00 69.69 89 TRP A C 1
ATOM 669 O O . TRP A 1 89 ? -9.536 -5.958 -23.893 1.00 69.69 89 TRP A O 1
ATOM 679 N N . VAL A 1 90 ? -10.349 -4.244 -22.689 1.00 72.00 90 VAL A N 1
ATOM 680 C CA . VAL A 1 90 ? -9.104 -3.447 -22.686 1.00 72.00 90 VAL A CA 1
ATOM 681 C C . VAL A 1 90 ? -8.240 -3.723 -21.445 1.00 72.00 90 VAL A C 1
ATOM 683 O O . VAL A 1 90 ? -7.051 -3.410 -21.426 1.00 72.00 90 VAL A O 1
ATOM 686 N N . GLY A 1 91 ? -8.814 -4.366 -20.426 1.00 67.44 91 GLY A N 1
ATOM 687 C CA . GLY A 1 91 ? -8.151 -4.667 -19.164 1.00 67.44 91 GLY A CA 1
ATOM 688 C C . GLY A 1 91 ? -8.295 -3.547 -18.125 1.00 67.44 91 GLY A C 1
ATOM 689 O O . GLY A 1 91 ? -8.738 -2.436 -18.434 1.00 67.44 91 GLY A O 1
ATOM 690 N N . PRO A 1 92 ? -7.959 -3.837 -16.857 1.00 69.50 92 PRO A N 1
ATOM 691 C CA . PRO A 1 92 ? -8.126 -2.892 -15.764 1.00 69.50 92 PRO A CA 1
ATOM 692 C C . PRO A 1 92 ? -7.134 -1.726 -15.874 1.00 69.50 92 PRO A C 1
ATOM 694 O O . PRO A 1 92 ? -5.958 -1.911 -16.183 1.00 69.50 92 PRO A O 1
ATOM 697 N N . ARG A 1 93 ? -7.597 -0.513 -15.545 1.00 69.00 93 ARG A N 1
ATOM 698 C CA . ARG A 1 93 ? -6.753 0.696 -15.489 1.00 69.00 93 ARG A CA 1
ATOM 699 C C . ARG A 1 93 ? -5.701 0.634 -14.373 1.00 69.00 93 ARG A C 1
ATOM 701 O O . ARG A 1 93 ? -4.654 1.266 -14.486 1.00 69.00 93 ARG A O 1
ATOM 708 N N . THR A 1 94 ? -5.981 -0.127 -13.317 1.00 72.62 94 THR A N 1
ATOM 709 C CA . THR A 1 94 ? -5.116 -0.283 -12.145 1.00 72.62 94 THR A CA 1
ATOM 710 C C . THR A 1 94 ? -4.993 -1.761 -11.808 1.00 72.62 94 THR A C 1
ATOM 712 O O . THR A 1 94 ? -5.997 -2.460 -11.710 1.00 72.62 94 THR A O 1
ATOM 715 N N . VAL A 1 95 ? -3.764 -2.229 -11.595 1.00 78.44 95 VAL A N 1
ATOM 716 C CA . VAL A 1 95 ? -3.477 -3.585 -11.115 1.00 78.44 95 VAL A CA 1
ATOM 717 C C . VAL A 1 95 ? -2.854 -3.473 -9.731 1.00 78.44 95 VAL A C 1
ATOM 719 O O . VAL A 1 95 ? -2.001 -2.621 -9.490 1.00 78.44 95 VAL A O 1
ATOM 722 N N . THR A 1 96 ? -3.285 -4.319 -8.801 1.00 78.06 96 THR A N 1
ATOM 723 C CA . THR A 1 96 ? -2.716 -4.388 -7.452 1.00 78.06 96 THR A CA 1
ATOM 724 C C . THR A 1 96 ? -2.426 -5.838 -7.103 1.00 78.06 96 THR A C 1
ATOM 726 O O . THR A 1 96 ? -3.220 -6.722 -7.407 1.00 78.06 96 THR A O 1
ATOM 729 N N . ALA A 1 97 ? -1.286 -6.075 -6.460 1.00 83.31 97 ALA A N 1
ATOM 730 C CA . ALA A 1 97 ? -0.892 -7.375 -5.939 1.00 83.31 97 ALA A CA 1
ATOM 731 C C . ALA A 1 97 ? -0.463 -7.217 -4.478 1.00 83.31 97 ALA A C 1
ATOM 733 O O . ALA A 1 97 ? 0.108 -6.191 -4.107 1.00 83.31 97 ALA A O 1
ATOM 734 N N . ARG A 1 98 ? -0.733 -8.233 -3.653 1.00 81.62 98 ARG A N 1
ATOM 735 C CA . ARG A 1 98 ? -0.332 -8.267 -2.242 1.00 81.62 98 ARG A CA 1
ATOM 736 C C . ARG A 1 98 ? 0.356 -9.581 -1.922 1.00 81.62 98 ARG A C 1
ATOM 738 O O . ARG A 1 98 ? 0.027 -10.620 -2.493 1.00 81.62 98 ARG A O 1
ATOM 745 N N . ARG A 1 99 ? 1.318 -9.525 -1.006 1.00 85.19 99 ARG A N 1
ATOM 746 C CA . ARG A 1 99 ? 2.012 -10.701 -0.488 1.00 85.19 99 ARG A CA 1
ATOM 747 C C . ARG A 1 99 ? 2.535 -10.420 0.913 1.00 85.19 99 ARG A C 1
ATOM 749 O O . ARG A 1 99 ? 3.123 -9.369 1.142 1.00 85.19 99 ARG A O 1
ATOM 756 N N . VAL A 1 100 ? 2.391 -11.394 1.808 1.00 85.06 100 VAL A N 1
ATOM 757 C CA . VAL A 1 100 ? 3.016 -11.368 3.135 1.00 85.06 100 VAL A CA 1
ATOM 758 C C . VAL A 1 100 ? 4.474 -11.812 3.009 1.00 85.06 100 VAL A C 1
ATOM 760 O O . VAL A 1 100 ? 4.766 -12.885 2.473 1.00 85.06 100 VAL A O 1
ATOM 763 N N . ILE A 1 101 ? 5.400 -10.975 3.477 1.00 88.81 101 ILE A N 1
ATOM 764 C CA . ILE A 1 101 ? 6.847 -11.215 3.417 1.00 88.81 101 ILE A CA 1
ATOM 765 C C . ILE A 1 101 ? 7.433 -10.984 4.809 1.00 88.81 101 ILE A C 1
ATOM 767 O O . ILE A 1 101 ? 7.086 -10.023 5.485 1.00 88.81 101 ILE A O 1
ATOM 771 N N . ARG A 1 102 ? 8.346 -11.861 5.238 1.00 89.25 102 ARG A N 1
ATOM 772 C CA . ARG A 1 102 ? 9.071 -11.694 6.503 1.00 89.25 102 ARG A CA 1
ATOM 773 C C . ARG A 1 102 ? 10.135 -10.604 6.367 1.00 89.25 102 ARG A C 1
ATOM 775 O O . ARG A 1 102 ? 10.958 -10.669 5.455 1.00 89.25 102 ARG A O 1
ATOM 782 N N . GLY A 1 103 ? 10.157 -9.654 7.295 1.00 89.56 103 GLY A N 1
ATOM 783 C CA . GLY A 1 103 ? 11.168 -8.598 7.361 1.00 89.56 103 GLY A CA 1
ATOM 784 C C . GLY A 1 103 ? 10.665 -7.373 8.115 1.00 89.56 103 GLY A C 1
ATOM 785 O O . GLY A 1 103 ? 9.502 -7.321 8.507 1.00 89.56 103 GLY A O 1
ATOM 786 N N . THR A 1 104 ? 11.540 -6.387 8.312 1.00 88.81 104 THR A N 1
ATOM 787 C CA . THR A 1 104 ? 11.114 -5.070 8.801 1.00 88.81 104 THR A CA 1
ATOM 788 C C . THR A 1 104 ? 10.667 -4.196 7.636 1.00 88.81 104 THR A C 1
ATOM 790 O O . THR A 1 104 ? 11.156 -4.335 6.509 1.00 88.81 104 THR A O 1
ATOM 793 N N . ARG A 1 105 ? 9.760 -3.256 7.914 1.00 87.69 105 ARG A N 1
ATOM 794 C CA . ARG A 1 105 ? 9.2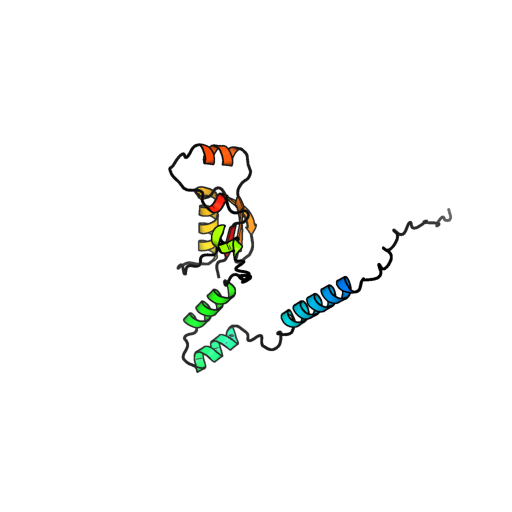40 -2.313 6.920 1.00 87.69 105 ARG A CA 1
ATOM 795 C C . ARG A 1 105 ? 10.352 -1.605 6.149 1.00 87.69 105 ARG A C 1
ATOM 797 O O . ARG A 1 105 ? 10.352 -1.607 4.921 1.00 87.69 105 ARG A O 1
ATOM 804 N N . ASP A 1 106 ? 11.336 -1.068 6.864 1.00 88.00 106 ASP A N 1
ATOM 805 C CA . ASP A 1 106 ? 12.411 -0.279 6.260 1.00 88.00 106 ASP A CA 1
ATOM 806 C C . ASP A 1 106 ? 13.304 -1.130 5.347 1.00 88.00 106 ASP A C 1
ATOM 808 O O . ASP A 1 106 ? 13.688 -0.687 4.264 1.00 88.00 106 ASP A O 1
ATOM 812 N N . GLN A 1 107 ? 13.575 -2.384 5.732 1.00 92.06 107 GLN A N 1
ATOM 813 C CA . GLN A 1 107 ? 14.334 -3.323 4.902 1.00 92.06 107 GLN A CA 1
ATOM 814 C C . GLN A 1 107 ? 13.581 -3.677 3.617 1.00 92.06 107 GLN A C 1
ATOM 816 O O . GLN A 1 107 ? 14.183 -3.723 2.542 1.00 92.06 107 GLN A O 1
ATOM 821 N N . LEU A 1 108 ? 12.273 -3.924 3.714 1.00 92.50 108 LEU A N 1
ATOM 822 C CA . LEU A 1 108 ? 11.443 -4.262 2.560 1.00 92.50 108 LEU A CA 1
ATOM 823 C C . LEU A 1 108 ? 11.292 -3.069 1.611 1.00 92.50 108 LEU A C 1
ATOM 825 O O . LEU A 1 108 ? 11.485 -3.233 0.408 1.00 92.50 108 LEU A O 1
ATOM 829 N N . LEU A 1 109 ? 11.037 -1.865 2.133 1.00 91.81 109 LEU A N 1
ATOM 830 C CA . LEU A 1 109 ? 10.968 -0.642 1.328 1.00 91.81 109 LEU A CA 1
ATOM 831 C C . LEU A 1 109 ? 12.304 -0.323 0.648 1.00 91.81 109 LEU A C 1
ATOM 833 O O . LEU A 1 109 ? 12.312 0.057 -0.522 1.00 91.81 109 LEU A O 1
ATOM 837 N N . ALA A 1 110 ? 13.435 -0.510 1.336 1.00 92.00 110 ALA A N 1
ATOM 838 C CA . ALA A 1 110 ? 14.758 -0.321 0.744 1.00 92.00 110 ALA A CA 1
ATOM 839 C C . ALA A 1 110 ? 15.035 -1.330 -0.382 1.00 92.00 110 ALA A C 1
ATOM 841 O O . ALA A 1 110 ? 15.504 -0.941 -1.450 1.00 92.00 110 ALA A O 1
ATOM 842 N N . ARG A 1 111 ? 14.698 -2.611 -0.176 1.00 92.44 111 ARG A N 1
ATOM 843 C CA . ARG A 1 111 ? 14.841 -3.650 -1.210 1.00 92.44 111 ARG A CA 1
ATOM 844 C C . ARG A 1 111 ? 13.938 -3.400 -2.415 1.00 92.44 111 ARG A C 1
ATOM 846 O O . ARG A 1 111 ? 14.384 -3.581 -3.544 1.00 92.44 111 ARG A O 1
ATOM 853 N N . LEU A 1 112 ? 12.695 -2.975 -2.187 1.00 91.31 112 LEU A N 1
ATOM 854 C CA . LEU A 1 112 ? 11.768 -2.613 -3.259 1.00 91.31 112 LEU A CA 1
ATOM 855 C C . LEU A 1 112 ? 12.288 -1.418 -4.062 1.00 91.31 112 LEU A C 1
ATOM 857 O O . LEU A 1 112 ? 12.304 -1.488 -5.285 1.00 91.31 112 LEU A O 1
ATOM 861 N N . ASP A 1 113 ? 12.757 -0.356 -3.403 1.00 91.06 113 ASP A N 1
ATOM 862 C CA . ASP A 1 113 ? 13.318 0.819 -4.085 1.00 91.06 113 ASP A CA 1
ATOM 863 C C . ASP A 1 113 ? 14.537 0.455 -4.944 1.00 91.06 113 ASP A C 1
ATOM 865 O O . ASP A 1 113 ? 14.643 0.885 -6.093 1.00 91.06 113 ASP A O 1
ATOM 869 N N . ASP A 1 114 ? 15.425 -0.391 -4.420 1.00 90.56 114 ASP A N 1
ATOM 870 C CA . ASP A 1 114 ? 16.602 -0.856 -5.150 1.00 90.56 114 ASP A CA 1
ATOM 871 C C . ASP A 1 114 ? 16.229 -1.673 -6.397 1.00 90.56 114 ASP A C 1
ATOM 873 O O . ASP A 1 114 ? 16.722 -1.402 -7.495 1.00 90.56 114 ASP A O 1
ATOM 877 N N . TRP A 1 115 ? 15.297 -2.619 -6.252 1.00 89.19 115 TRP A N 1
ATOM 878 C CA . TRP A 1 115 ? 14.815 -3.439 -7.362 1.00 89.19 115 TRP A CA 1
ATOM 879 C C . TRP A 1 115 ? 14.083 -2.600 -8.423 1.00 89.19 115 TRP A C 1
ATOM 881 O O . TRP A 1 115 ? 14.400 -2.703 -9.608 1.00 89.19 115 TRP A O 1
ATOM 891 N N . MET A 1 116 ? 13.181 -1.699 -8.014 1.00 88.12 116 MET A N 1
ATOM 892 C CA . MET A 1 116 ? 12.417 -0.830 -8.925 1.00 88.12 116 MET A CA 1
ATOM 893 C C . MET A 1 116 ? 13.325 0.075 -9.770 1.00 88.12 116 MET A C 1
ATOM 895 O O . MET A 1 116 ? 13.068 0.297 -10.955 1.00 88.12 116 MET A O 1
ATOM 899 N N . ARG A 1 117 ? 14.416 0.585 -9.188 1.00 85.00 117 ARG A N 1
ATOM 900 C CA . ARG A 1 117 ? 15.382 1.432 -9.905 1.00 85.00 117 ARG A CA 1
ATOM 901 C C . ARG A 1 117 ? 16.293 0.633 -10.831 1.00 85.00 117 ARG A C 1
ATOM 903 O O . ARG A 1 117 ? 16.552 1.074 -11.951 1.00 85.00 117 ARG A O 1
ATOM 910 N N . ARG A 1 118 ? 16.814 -0.507 -10.363 1.00 81.62 118 ARG A N 1
ATOM 911 C CA . ARG A 1 118 ? 17.810 -1.303 -11.101 1.00 81.62 118 ARG A CA 1
ATOM 912 C C . ARG A 1 118 ? 17.185 -2.148 -12.202 1.00 81.62 118 ARG A C 1
ATOM 914 O O . ARG A 1 118 ? 17.678 -2.125 -13.328 1.00 81.62 118 ARG A O 1
ATOM 921 N N . GLU A 1 119 ? 16.126 -2.879 -11.874 1.00 77.69 119 GLU A N 1
ATOM 922 C CA . GLU A 1 119 ? 15.536 -3.888 -12.759 1.00 77.69 119 GLU A CA 1
ATOM 923 C C . GLU A 1 119 ? 14.400 -3.311 -13.607 1.00 77.69 1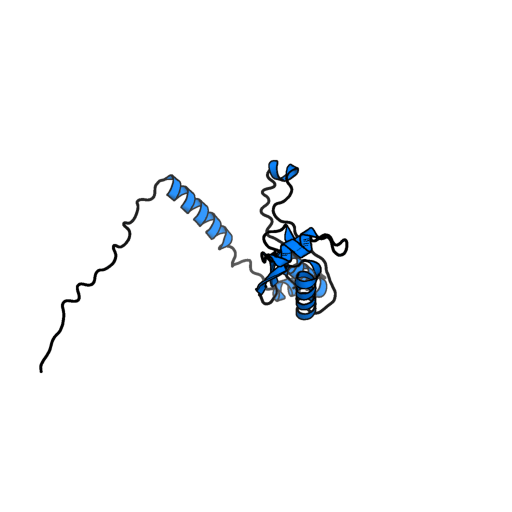19 GLU A C 1
ATOM 925 O O . GLU A 1 119 ? 14.296 -3.641 -14.782 1.00 77.69 119 GLU A O 1
ATOM 930 N N . GLU A 1 120 ? 13.602 -2.387 -13.067 1.00 75.50 120 GLU A N 1
ATOM 931 C CA . GLU A 1 120 ? 12.455 -1.805 -13.784 1.00 75.50 120 GLU A CA 1
ATOM 932 C C . GLU A 1 120 ? 12.718 -0.383 -14.300 1.00 75.50 120 GLU A C 1
ATOM 934 O O . GLU A 1 120 ? 11.836 0.220 -14.895 1.00 75.50 120 GLU A O 1
ATOM 939 N N . CYS A 1 121 ? 13.926 0.171 -14.130 1.00 79.06 121 CYS A N 1
ATOM 940 C CA . CYS A 1 121 ? 14.286 1.513 -14.622 1.00 79.06 121 CYS A CA 1
ATOM 941 C C . CYS A 1 121 ? 13.278 2.611 -14.219 1.00 79.06 121 CYS A C 1
ATOM 943 O O . CYS A 1 121 ? 13.008 3.545 -14.982 1.00 79.06 121 CYS A O 1
ATOM 945 N N . LEU A 1 122 ? 12.719 2.504 -13.015 1.00 82.81 122 LEU A N 1
ATOM 946 C CA . LEU A 1 122 ? 11.828 3.510 -12.455 1.00 82.81 122 LEU A CA 1
ATOM 947 C C . LEU A 1 122 ? 12.615 4.538 -11.635 1.00 82.81 122 LEU A C 1
ATOM 949 O O . LEU A 1 122 ? 13.708 4.266 -11.133 1.00 82.81 122 LEU A O 1
ATOM 953 N N . GLN A 1 123 ? 12.044 5.727 -11.475 1.00 84.75 123 GLN A N 1
ATOM 954 C CA . GLN A 1 123 ? 12.569 6.768 -10.596 1.00 84.75 123 GLN A CA 1
ATOM 955 C C . GLN A 1 123 ? 11.573 7.078 -9.485 1.00 84.75 123 GLN A C 1
ATOM 957 O O . GLN A 1 123 ? 10.363 7.006 -9.690 1.00 84.75 123 GLN A O 1
ATOM 962 N N . VAL A 1 124 ? 12.074 7.405 -8.292 1.00 89.62 124 VAL A N 1
ATOM 963 C CA . VAL A 1 124 ? 11.202 7.788 -7.176 1.00 89.62 124 VAL A CA 1
ATOM 964 C C . VAL A 1 124 ? 10.560 9.131 -7.487 1.00 89.62 124 VAL A C 1
ATOM 966 O O . VAL A 1 124 ? 11.248 10.138 -7.618 1.00 89.62 124 VAL A O 1
ATOM 969 N N . LYS A 1 125 ? 9.230 9.128 -7.546 1.00 86.75 125 LYS A N 1
ATOM 970 C CA . LYS A 1 125 ? 8.392 10.321 -7.655 1.00 86.75 125 LYS A CA 1
ATOM 971 C C . LYS A 1 125 ? 8.158 10.940 -6.281 1.00 86.75 125 LYS A C 1
ATOM 973 O O . LYS A 1 125 ? 8.220 12.154 -6.120 1.00 86.75 125 LYS A O 1
ATOM 978 N N . ARG A 1 126 ? 7.868 10.100 -5.277 1.00 84.44 126 ARG A N 1
ATOM 979 C CA . ARG A 1 126 ? 7.587 10.540 -3.902 1.00 84.44 126 ARG A CA 1
ATOM 980 C C . ARG A 1 126 ? 7.828 9.430 -2.883 1.00 84.44 126 ARG A C 1
ATOM 982 O O . ARG A 1 126 ? 7.557 8.263 -3.155 1.00 84.44 126 ARG A O 1
ATOM 989 N N . ARG A 1 127 ? 8.287 9.806 -1.688 1.00 87.94 127 ARG A N 1
ATOM 990 C CA . ARG A 1 127 ? 8.509 8.902 -0.553 1.00 87.94 127 ARG A CA 1
ATOM 991 C C . ARG A 1 127 ? 7.624 9.314 0.624 1.00 87.94 127 ARG A C 1
ATOM 993 O O . ARG A 1 127 ? 7.540 10.497 0.941 1.00 87.94 127 ARG A O 1
ATOM 1000 N N . TYR A 1 128 ? 6.973 8.336 1.235 1.00 85.56 128 TYR A N 1
ATOM 1001 C CA . TYR A 1 128 ? 6.220 8.432 2.483 1.00 85.56 128 TYR A CA 1
ATOM 1002 C C . TYR A 1 128 ? 6.837 7.472 3.510 1.00 85.56 128 TYR A C 1
ATOM 1004 O O . TYR A 1 128 ? 7.790 6.754 3.201 1.00 85.56 128 TYR A O 1
ATOM 1012 N N . VAL A 1 129 ? 6.309 7.473 4.733 1.00 80.62 129 VAL A N 1
ATOM 1013 C CA . VAL A 1 129 ? 6.822 6.649 5.840 1.00 80.62 129 VAL A CA 1
ATOM 1014 C C . VAL A 1 129 ? 6.607 5.152 5.584 1.00 80.62 129 VAL A C 1
ATOM 1016 O O . VAL A 1 129 ? 7.480 4.339 5.867 1.00 80.62 129 VAL A O 1
ATOM 1019 N N . ASP A 1 130 ? 5.461 4.792 5.022 1.00 82.50 130 ASP A N 1
ATOM 1020 C CA . ASP A 1 130 ? 5.012 3.423 4.756 1.00 82.50 130 ASP A CA 1
ATOM 1021 C C . ASP A 1 130 ? 4.965 3.084 3.258 1.00 82.50 130 ASP A C 1
ATOM 1023 O O . ASP A 1 130 ? 4.807 1.923 2.882 1.00 82.50 130 ASP A O 1
ATOM 1027 N N . ARG A 1 131 ? 5.115 4.087 2.384 1.00 84.06 131 ARG A N 1
ATOM 1028 C CA . ARG A 1 131 ? 4.870 3.965 0.944 1.00 84.06 131 ARG A CA 1
ATOM 1029 C C . ARG A 1 131 ? 5.923 4.667 0.095 1.00 84.06 131 ARG A C 1
ATOM 1031 O O . ARG A 1 131 ? 6.383 5.759 0.418 1.00 84.06 131 ARG A O 1
ATOM 1038 N N . ILE A 1 132 ? 6.235 4.095 -1.066 1.00 86.25 132 ILE A N 1
ATOM 1039 C CA . ILE A 1 132 ? 7.031 4.753 -2.112 1.00 86.25 132 ILE A CA 1
ATOM 1040 C C . ILE A 1 132 ? 6.226 4.775 -3.413 1.00 86.25 132 ILE A C 1
ATOM 1042 O O . ILE A 1 132 ? 5.554 3.803 -3.760 1.00 86.25 132 ILE A O 1
ATOM 1046 N N . LEU A 1 133 ? 6.266 5.913 -4.105 1.00 87.25 133 LEU A N 1
ATOM 1047 C CA . LEU A 1 133 ? 5.735 6.099 -5.449 1.00 87.25 133 LEU A CA 1
ATOM 1048 C C . LEU A 1 133 ? 6.896 6.250 -6.427 1.00 87.25 133 LEU A C 1
ATOM 1050 O O . LEU A 1 133 ? 7.772 7.099 -6.240 1.00 87.25 133 LEU A O 1
ATOM 1054 N N . TRP A 1 134 ? 6.847 5.469 -7.493 1.00 88.44 134 TRP A N 1
ATOM 1055 C CA . TRP A 1 134 ? 7.756 5.525 -8.619 1.00 88.44 134 TRP A CA 1
ATOM 1056 C C . TRP A 1 134 ? 7.010 5.889 -9.900 1.00 88.44 134 TRP A C 1
ATOM 1058 O O . TRP A 1 134 ? 5.832 5.579 -10.069 1.00 88.44 134 TRP A O 1
ATOM 1068 N N . GLU A 1 135 ? 7.731 6.506 -10.822 1.00 84.69 135 GLU A N 1
ATOM 1069 C CA . GLU A 1 135 ? 7.284 6.761 -12.187 1.00 84.69 135 GLU A CA 1
ATOM 1070 C C . GLU A 1 135 ? 8.317 6.206 -13.178 1.00 84.69 1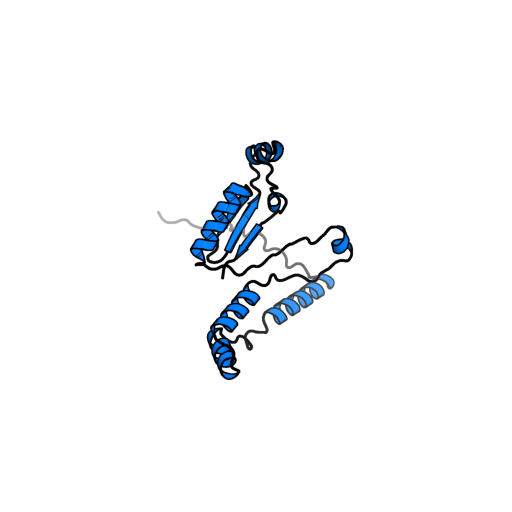35 GLU A C 1
ATOM 1072 O O . GLU A 1 135 ? 9.506 6.098 -12.839 1.00 84.69 135 GLU A O 1
ATOM 1077 N N . PRO A 1 136 ? 7.910 5.832 -14.403 1.00 80.38 136 PRO A N 1
ATOM 1078 C CA . PRO A 1 136 ? 8.858 5.449 -15.435 1.00 80.38 136 PRO A CA 1
ATOM 1079 C C . PRO A 1 136 ? 9.827 6.587 -15.716 1.00 80.38 136 PRO A C 1
ATOM 1081 O O . PRO A 1 136 ? 9.422 7.724 -15.969 1.00 80.38 136 PRO A O 1
ATOM 1084 N N . ARG A 1 137 ? 11.120 6.269 -15.727 1.00 71.88 137 ARG A N 1
ATOM 1085 C CA . ARG A 1 137 ? 12.143 7.242 -16.085 1.00 71.88 137 ARG A CA 1
ATOM 1086 C C . ARG A 1 137 ? 11.973 7.643 -17.553 1.00 71.88 137 ARG A C 1
ATOM 1088 O O . ARG A 1 137 ? 12.043 6.800 -18.445 1.00 71.88 137 ARG A O 1
ATOM 1095 N N . ARG A 1 138 ? 11.735 8.934 -17.803 1.00 65.44 138 ARG A N 1
ATOM 1096 C CA . ARG A 1 138 ? 11.513 9.498 -19.151 1.00 65.44 138 ARG A CA 1
ATOM 1097 C C . ARG A 1 138 ? 12.794 9.951 -19.861 1.00 65.44 138 ARG A C 1
ATOM 1099 O O . ARG A 1 138 ? 12.724 10.410 -20.997 1.00 65.44 138 ARG A O 1
ATOM 1106 N N . ASP A 1 139 ? 13.954 9.803 -19.223 1.00 58.66 139 ASP A N 1
ATOM 1107 C CA . ASP A 1 139 ? 15.235 10.231 -19.788 1.00 58.66 139 ASP A CA 1
ATOM 1108 C C . ASP A 1 139 ? 15.605 9.421 -21.042 1.00 58.66 139 ASP A C 1
ATOM 1110 O O . ASP A 1 139 ? 15.505 8.193 -21.062 1.00 58.66 139 ASP A O 1
ATOM 1114 N N . PHE A 1 140 ? 16.105 10.111 -22.071 1.00 51.16 140 PHE A N 1
ATOM 1115 C CA . PHE A 1 140 ? 16.459 9.576 -23.395 1.00 51.16 140 PHE A CA 1
ATOM 1116 C C . PHE A 1 140 ? 17.325 8.293 -23.373 1.00 51.16 140 PHE A C 1
ATOM 1118 O O . PHE A 1 140 ? 17.144 7.429 -24.230 1.00 51.16 140 PHE A O 1
ATOM 1125 N N . LEU A 1 141 ? 18.206 8.099 -22.379 1.00 51.34 141 LEU A N 1
ATOM 1126 C CA . LEU A 1 141 ? 19.003 6.866 -22.226 1.00 51.34 141 LEU A CA 1
ATOM 1127 C C . LEU A 1 141 ? 18.193 5.646 -21.749 1.00 51.34 141 LEU A C 1
ATOM 1129 O O . LEU A 1 141 ? 18.559 4.509 -22.055 1.00 51.34 141 LEU A O 1
ATOM 1133 N N . GLY A 1 142 ? 17.091 5.859 -21.026 1.00 50.47 142 GLY A N 1
ATOM 1134 C CA . GLY A 1 142 ? 16.185 4.792 -20.601 1.00 50.47 142 GLY A CA 1
ATOM 1135 C C . GLY A 1 142 ? 15.534 4.104 -21.798 1.00 50.47 142 GLY A C 1
ATOM 1136 O O . GLY A 1 142 ? 15.460 2.880 -21.828 1.00 50.47 142 GLY A O 1
ATOM 1137 N N . ASN A 1 143 ? 15.173 4.871 -22.832 1.00 50.34 143 ASN A N 1
ATOM 1138 C CA . ASN A 1 143 ? 14.609 4.347 -24.079 1.00 50.34 143 ASN A CA 1
ATOM 1139 C C . ASN A 1 143 ? 15.625 3.543 -24.907 1.00 50.34 143 ASN A C 1
ATOM 1141 O O . ASN A 1 143 ? 15.250 2.536 -25.504 1.00 50.34 143 ASN A O 1
ATOM 1145 N N . VAL A 1 144 ? 16.912 3.915 -24.890 1.00 52.47 144 VAL A N 1
ATOM 1146 C CA . VAL A 1 144 ? 17.975 3.168 -25.591 1.00 52.47 144 VAL A CA 1
ATOM 1147 C C . VAL A 1 144 ? 18.237 1.814 -24.921 1.00 52.47 144 VAL A C 1
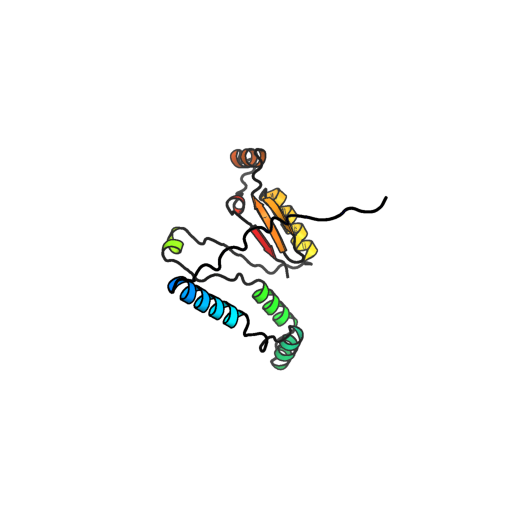ATOM 1149 O O . VAL A 1 144 ? 18.328 0.798 -25.606 1.00 52.47 144 VAL A O 1
ATOM 1152 N N . LYS A 1 145 ? 18.261 1.752 -23.581 1.00 53.19 145 LYS A N 1
ATOM 1153 C CA . LYS A 1 145 ? 18.410 0.482 -22.840 1.00 53.19 145 LYS A CA 1
ATOM 1154 C C . LYS A 1 145 ? 17.194 -0.446 -23.016 1.00 53.19 145 LYS A C 1
ATOM 1156 O O . LYS A 1 145 ? 17.359 -1.660 -23.102 1.00 53.19 145 LYS A O 1
ATOM 1161 N N . ARG A 1 146 ? 15.992 0.136 -23.135 1.00 53.91 146 ARG A N 1
ATOM 1162 C CA . ARG A 1 146 ? 14.710 -0.549 -23.405 1.00 53.91 146 ARG A CA 1
ATOM 1163 C C . ARG A 1 146 ? 14.627 -1.124 -24.819 1.00 53.91 146 ARG A C 1
ATOM 1165 O O . ARG A 1 146 ? 14.089 -2.210 -24.997 1.00 53.91 146 ARG A O 1
ATOM 1172 N N . GLY A 1 147 ? 15.146 -0.395 -25.809 1.00 50.22 147 GLY A N 1
ATOM 1173 C CA . GLY A 1 147 ? 15.115 -0.788 -27.221 1.00 50.22 147 GLY A CA 1
ATOM 1174 C C . GLY A 1 147 ? 16.118 -1.882 -27.587 1.00 50.22 147 GLY A C 1
ATOM 1175 O O . GLY A 1 147 ? 15.878 -2.632 -28.525 1.00 50.22 147 GLY A O 1
ATOM 1176 N N . PHE A 1 148 ? 17.211 -2.015 -26.830 1.00 49.69 148 PHE A N 1
ATOM 1177 C CA . PHE A 1 148 ? 18.285 -2.956 -27.159 1.00 49.69 148 PHE A CA 1
ATOM 1178 C C . PHE A 1 148 ? 18.166 -4.349 -26.523 1.00 49.69 148 PHE A C 1
ATOM 1180 O O . PHE A 1 148 ? 19.006 -5.192 -26.816 1.00 49.69 148 PHE A O 1
ATOM 1187 N N . ASN A 1 149 ? 17.157 -4.617 -25.678 1.00 48.50 149 ASN A N 1
ATOM 1188 C CA . ASN A 1 149 ? 16.952 -5.919 -25.014 1.00 48.50 149 ASN A CA 1
ATOM 1189 C C . ASN A 1 149 ? 18.270 -6.568 -24.527 1.00 48.50 149 ASN A C 1
ATOM 1191 O O . ASN A 1 149 ? 18.508 -7.762 -24.716 1.00 48.50 149 ASN A O 1
ATOM 1195 N N . ILE A 1 150 ? 19.163 -5.770 -23.925 1.00 44.97 150 ILE A N 1
ATOM 1196 C CA . ILE A 1 150 ? 20.422 -6.267 -23.358 1.00 44.97 150 ILE A CA 1
ATOM 1197 C C . ILE A 1 150 ? 20.061 -6.977 -22.049 1.00 44.97 150 ILE A C 1
ATOM 1199 O O . ILE A 1 150 ? 20.128 -6.410 -20.959 1.00 44.97 150 ILE A O 1
ATOM 1203 N N . GLY A 1 151 ? 19.585 -8.217 -22.172 1.00 50.56 151 GLY A N 1
ATOM 1204 C CA . GLY A 1 151 ? 19.406 -9.134 -21.050 1.00 50.56 151 GLY A CA 1
ATOM 1205 C C . GLY A 1 151 ? 18.101 -9.927 -20.986 1.00 50.56 151 GLY A C 1
ATOM 1206 O O . GLY A 1 151 ? 17.911 -10.591 -19.975 1.00 50.56 151 GLY A O 1
ATOM 1207 N N . GLY A 1 152 ? 17.200 -9.873 -21.976 1.00 47.91 152 GLY A N 1
ATOM 1208 C CA . GLY A 1 152 ? 15.991 -10.719 -21.983 1.00 47.91 152 GLY A CA 1
ATOM 1209 C C . GLY A 1 152 ? 14.985 -10.419 -20.861 1.00 47.91 152 GLY A C 1
ATOM 1210 O O . GLY A 1 152 ? 14.178 -11.278 -20.512 1.00 47.91 152 GLY A O 1
ATOM 1211 N N . ARG A 1 153 ? 15.040 -9.223 -20.265 1.00 56.31 153 ARG A N 1
ATOM 1212 C CA . ARG A 1 153 ? 14.233 -8.844 -19.097 1.00 56.31 153 ARG A CA 1
ATOM 1213 C C . ARG A 1 153 ? 13.028 -8.006 -19.513 1.00 56.31 153 ARG A C 1
ATOM 1215 O O . ARG A 1 153 ? 13.162 -6.974 -20.167 1.00 56.31 153 ARG A O 1
ATOM 1222 N N . SER A 1 154 ? 11.837 -8.461 -19.140 1.00 52.66 154 SER A N 1
ATOM 1223 C CA . SER A 1 154 ? 10.576 -7.793 -19.450 1.00 52.66 154 SER A CA 1
ATOM 1224 C C . SER A 1 154 ? 10.333 -6.629 -18.483 1.00 52.66 154 SER A C 1
ATOM 1226 O O . SER A 1 154 ? 9.858 -6.853 -17.373 1.00 52.66 154 SER A O 1
ATOM 1228 N N . TYR A 1 155 ? 10.651 -5.400 -18.903 1.00 61.06 155 TYR A N 1
ATOM 1229 C CA . TYR A 1 155 ? 10.360 -4.144 -18.190 1.00 61.06 155 TYR A CA 1
ATOM 1230 C C . TYR A 1 155 ? 8.846 -3.863 -18.127 1.00 61.06 155 TYR A C 1
ATOM 1232 O O . TYR A 1 155 ? 8.345 -2.925 -18.756 1.00 61.06 155 TYR A O 1
ATOM 1240 N N . ASN A 1 156 ? 8.074 -4.706 -17.449 1.00 68.94 156 ASN A N 1
ATOM 1241 C CA . ASN A 1 156 ? 6.613 -4.673 -17.523 1.00 68.94 156 ASN A CA 1
ATOM 1242 C C . ASN A 1 156 ? 6.023 -3.446 -16.815 1.00 68.94 156 ASN A C 1
ATOM 1244 O O . ASN A 1 156 ? 5.018 -2.899 -17.274 1.00 68.94 156 ASN A O 1
ATOM 1248 N N . LEU A 1 157 ? 6.665 -2.966 -15.743 1.00 71.56 157 LEU A N 1
ATOM 1249 C CA . LEU A 1 157 ? 6.131 -1.872 -14.925 1.00 71.56 157 LEU A CA 1
ATOM 1250 C C . LEU A 1 157 ? 6.349 -0.498 -15.556 1.00 71.56 157 LEU A C 1
ATOM 1252 O O . LEU A 1 157 ? 5.600 0.437 -15.300 1.00 71.56 157 LEU A O 1
ATOM 1256 N N . THR A 1 158 ? 7.308 -0.384 -16.469 1.00 65.25 158 THR A N 1
ATOM 1257 C CA . THR A 1 158 ? 7.583 0.866 -17.191 1.00 65.25 158 THR A CA 1
ATOM 1258 C C . THR A 1 158 ? 6.462 1.306 -18.146 1.00 65.25 158 THR A C 1
ATOM 1260 O O . THR A 1 158 ? 6.512 2.419 -18.676 1.00 65.25 158 THR A O 1
ATOM 1263 N N . ARG A 1 159 ? 5.480 0.438 -18.438 1.00 68.12 159 ARG A N 1
ATOM 1264 C CA . ARG A 1 159 ? 4.266 0.805 -19.193 1.00 68.12 159 ARG A CA 1
ATOM 1265 C C . ARG A 1 159 ? 3.209 1.478 -18.312 1.00 68.12 159 ARG A C 1
ATOM 1267 O O . ARG A 1 159 ? 2.334 2.151 -18.848 1.00 68.12 159 ARG A O 1
ATOM 1274 N N . ALA A 1 160 ? 3.280 1.306 -16.992 1.00 72.62 160 ALA A N 1
ATOM 1275 C CA . ALA A 1 160 ? 2.376 1.965 -16.059 1.00 72.62 160 ALA A CA 1
ATOM 1276 C C . ALA A 1 160 ? 2.776 3.435 -15.883 1.00 72.62 160 ALA A C 1
ATOM 1278 O O . ALA A 1 160 ? 3.957 3.759 -15.860 1.00 72.62 160 ALA A O 1
ATOM 1279 N N . HIS A 1 161 ? 1.798 4.332 -15.745 1.00 71.88 161 HIS A N 1
ATOM 1280 C CA . HIS A 1 161 ? 2.077 5.754 -15.516 1.00 71.88 161 HIS A CA 1
ATOM 1281 C C . HIS A 1 161 ? 2.683 6.022 -14.140 1.00 71.88 161 HIS A C 1
ATOM 1283 O O . HIS A 1 161 ? 3.605 6.822 -14.030 1.00 71.88 161 HIS A O 1
ATOM 1289 N N . ASP A 1 162 ? 2.169 5.336 -13.124 1.00 80.31 162 ASP A N 1
ATOM 1290 C CA . ASP A 1 162 ? 2.615 5.425 -11.742 1.00 80.31 162 ASP A CA 1
ATOM 1291 C C . ASP A 1 162 ? 2.638 4.012 -11.150 1.00 80.31 162 ASP A C 1
ATOM 1293 O O . ASP A 1 162 ? 1.749 3.197 -11.412 1.00 80.31 162 ASP A O 1
ATOM 1297 N N . VAL A 1 163 ? 3.650 3.728 -10.336 1.00 84.31 163 VAL A N 1
ATOM 1298 C CA . VAL A 1 163 ? 3.811 2.467 -9.605 1.00 84.31 163 VAL A CA 1
ATOM 1299 C C . VAL A 1 163 ? 3.981 2.810 -8.134 1.00 84.31 163 VAL A C 1
ATOM 1301 O O . VAL A 1 163 ? 4.733 3.714 -7.786 1.00 84.31 163 VAL A O 1
ATOM 1304 N N . GLY A 1 164 ? 3.287 2.110 -7.244 1.00 85.19 164 GLY A N 1
ATOM 1305 C CA . GLY A 1 164 ? 3.406 2.344 -5.809 1.00 85.19 164 GLY A CA 1
ATOM 1306 C C . GLY A 1 164 ? 3.463 1.045 -5.030 1.00 85.19 164 GLY A C 1
ATOM 1307 O O . GLY A 1 164 ? 2.817 0.073 -5.408 1.00 85.19 164 GLY A O 1
ATOM 1308 N N . ALA A 1 165 ? 4.208 1.054 -3.931 1.00 86.56 165 ALA A N 1
ATOM 1309 C CA . ALA A 1 165 ? 4.230 -0.042 -2.973 1.00 86.56 165 ALA A CA 1
ATOM 1310 C C . ALA A 1 165 ? 4.121 0.516 -1.559 1.00 86.56 165 ALA A C 1
ATOM 1312 O O . ALA A 1 165 ? 4.779 1.505 -1.230 1.00 86.56 165 ALA A O 1
ATOM 1313 N N . THR A 1 166 ? 3.299 -0.146 -0.753 1.00 85.75 166 THR A N 1
ATOM 1314 C CA . THR A 1 166 ? 3.089 0.146 0.664 1.00 85.75 166 THR A CA 1
ATOM 1315 C C . THR A 1 166 ? 3.509 -1.077 1.467 1.00 85.75 166 THR A C 1
ATOM 1317 O O . THR A 1 166 ? 3.203 -2.203 1.070 1.00 85.75 166 THR A O 1
ATOM 1320 N N . VAL A 1 167 ? 4.212 -0.861 2.575 1.00 85.56 167 VAL A N 1
ATOM 1321 C CA . VAL A 1 167 ? 4.590 -1.904 3.530 1.00 85.56 167 VAL A CA 1
ATOM 1322 C C . VAL A 1 167 ? 4.109 -1.468 4.909 1.00 85.56 167 VAL A C 1
ATOM 1324 O O . VAL A 1 167 ? 4.460 -0.381 5.372 1.00 85.56 167 VAL A O 1
ATOM 1327 N N . VAL A 1 168 ? 3.299 -2.322 5.527 1.00 80.00 168 VAL A N 1
ATOM 1328 C CA . VAL A 1 168 ? 2.659 -2.130 6.835 1.00 80.00 168 VAL A CA 1
ATOM 1329 C C . VAL A 1 168 ? 3.268 -3.054 7.874 1.00 80.00 168 VAL A C 1
ATOM 1331 O O . VAL A 1 168 ? 3.642 -4.189 7.498 1.00 80.00 168 VAL A O 1
#

Radius of gyration: 26.14 Å; chains: 1; bounding box: 50×84×51 Å

Foldseek 3Di:
DDDDDDDPPPPDPDDPPPPDQDPVNVVVVVVVVVVVCVVVVPPPPPDDLVNQLVVCVVVPHHSVVSVVVVQVVVPDPPPPPPPPVVCVVVPDLDDDDDDDDDDDQVVVVVVVQVCCCPQLVWDFPDDDPFKTKTAHDPDPVSVVCVVPCPDVGDSPCNVRGMDMDGHD

Sequence (168 aa):
MPDSPSSSDSSRPPVPARTALDRAALERILRRAGELQASAADPLEEMTEEQLIALGQEVGITPQHLRQAIAEERTRPALQEEASVAGRWVGPRTVTARRVIRGTRDQLLARLDDWMRREECLQVKRRYVDRILWEPRRDFLGNVKRGFNIGGRSYNLTRAHDVGATVV

pLDDT: mean 73.85, std 14.89, range [44.75, 93.75]

Secondary structure (DSSP, 8-state):
-----------PPPPPP-PPPPHHHHHHHHHHHHHHHHHHS-SSS---HHHHHHHHHHTT--HHHHHHHHHHHHT---------TTHHHH--S---------S-HHHHHHHHHHHHHHTS-EEEEEE-SSEEEEEE--SHHHHHHHHTTTTS----GGGSS-EEEE--